Protein AF-A0AAU9DSA7-F1 (afdb_monomer_lite)

Structure (mmCIF, N/CA/C/O backbone):
data_AF-A0AAU9DSA7-F1
#
_entry.id   AF-A0AAU9DSA7-F1
#
loop_
_atom_site.group_PDB
_atom_site.id
_atom_site.type_symbol
_atom_site.label_atom_id
_atom_site.label_alt_id
_atom_site.label_comp_id
_atom_site.label_asym_id
_atom_site.label_entity_id
_atom_site.label_seq_id
_atom_site.pdbx_PDB_ins_code
_atom_site.Cartn_x
_atom_site.Cartn_y
_atom_site.Cartn_z
_atom_site.occupancy
_atom_site.B_iso_or_equiv
_atom_site.auth_seq_id
_atom_site.auth_comp_id
_atom_site.auth_asym_id
_atom_site.auth_atom_id
_atom_site.pdbx_PDB_model_num
ATOM 1 N N . MET A 1 1 ? -10.565 21.299 19.861 1.00 34.03 1 MET A N 1
ATOM 2 C CA . MET A 1 1 ? -9.933 21.310 18.522 1.00 34.03 1 MET A CA 1
ATOM 3 C C . MET A 1 1 ? -9.897 19.868 18.017 1.00 34.03 1 MET A C 1
ATOM 5 O O . MET A 1 1 ? -9.490 19.003 18.779 1.00 34.03 1 MET A O 1
ATOM 9 N N . SER A 1 2 ? -10.401 19.611 16.803 1.00 37.62 2 SER A N 1
ATOM 10 C CA . SER A 1 2 ? -10.423 18.302 16.105 1.00 37.62 2 SER A CA 1
ATOM 11 C C . SER A 1 2 ? -11.438 17.240 16.573 1.00 37.62 2 SER A C 1
ATOM 13 O O . SER A 1 2 ? -11.093 16.086 16.800 1.00 37.62 2 SER A O 1
ATOM 15 N N . PHE A 1 3 ? -12.727 17.601 16.607 1.00 38.84 3 PHE A N 1
ATOM 16 C CA . PHE A 1 3 ? -13.848 16.648 16.732 1.00 38.84 3 PHE A CA 1
ATOM 17 C C . PHE A 1 3 ? -14.018 15.744 15.483 1.00 38.84 3 PHE A C 1
ATOM 19 O O . PHE A 1 3 ? -14.664 14.705 15.538 1.00 38.84 3 PHE A O 1
ATOM 26 N N . ILE A 1 4 ? -13.387 16.100 14.355 1.00 47.72 4 ILE A N 1
ATOM 27 C CA . ILE A 1 4 ? -13.552 15.422 13.052 1.00 47.72 4 ILE A CA 1
ATOM 28 C C . ILE A 1 4 ? -12.896 14.024 13.007 1.00 47.72 4 ILE A C 1
ATOM 30 O O . ILE A 1 4 ? -13.218 13.215 12.144 1.00 47.72 4 ILE A O 1
ATOM 34 N N . TRP A 1 5 ? -12.034 13.682 13.970 1.00 50.03 5 TRP A N 1
ATOM 35 C CA . TRP A 1 5 ? -11.263 12.429 13.966 1.00 50.03 5 TRP A CA 1
ATOM 36 C C . TRP A 1 5 ? -11.637 11.459 15.089 1.00 50.03 5 TRP A C 1
ATOM 38 O O . TRP A 1 5 ? -10.834 10.597 15.448 1.00 50.03 5 TRP A O 1
ATOM 48 N N . HIS A 1 6 ? -12.847 11.572 15.648 1.00 44.75 6 HIS A N 1
ATOM 49 C CA . HIS A 1 6 ? -13.264 10.804 16.829 1.00 44.75 6 HIS A CA 1
ATOM 50 C C . HIS A 1 6 ? -13.285 9.274 16.618 1.00 44.75 6 HIS A C 1
ATOM 52 O O . HIS A 1 6 ? -13.378 8.516 17.574 1.00 44.75 6 HIS A O 1
ATOM 58 N N . ARG A 1 7 ? -13.109 8.799 15.377 1.00 57.78 7 ARG A N 1
ATOM 59 C CA . ARG A 1 7 ? -12.726 7.421 15.043 1.00 57.78 7 ARG A CA 1
ATOM 60 C C . ARG A 1 7 ? -11.757 7.474 13.866 1.00 57.78 7 ARG A C 1
ATOM 62 O O . ARG A 1 7 ? -12.185 7.613 12.725 1.00 57.78 7 ARG A O 1
ATOM 69 N N . LYS A 1 8 ? -10.446 7.401 14.125 1.00 66.69 8 LYS A N 1
ATOM 70 C CA . LYS A 1 8 ? -9.346 7.586 13.143 1.00 66.69 8 LYS A CA 1
ATOM 71 C C . LYS A 1 8 ? -9.284 6.527 12.011 1.00 66.69 8 LYS A C 1
ATOM 73 O O . LYS A 1 8 ? -8.238 6.320 11.404 1.00 66.69 8 LYS A O 1
ATOM 78 N N . GLY A 1 9 ? -10.392 5.853 11.701 1.00 68.50 9 GLY A N 1
ATOM 79 C CA . GLY A 1 9 ? -10.513 4.890 10.606 1.00 68.50 9 GLY A CA 1
ATOM 80 C C . GLY A 1 9 ? -10.329 5.514 9.220 1.00 68.50 9 GLY A C 1
ATOM 81 O O . GLY A 1 9 ? -9.805 4.861 8.328 1.00 68.50 9 GLY A O 1
ATOM 82 N N . TYR A 1 10 ? -10.648 6.802 9.048 1.00 78.1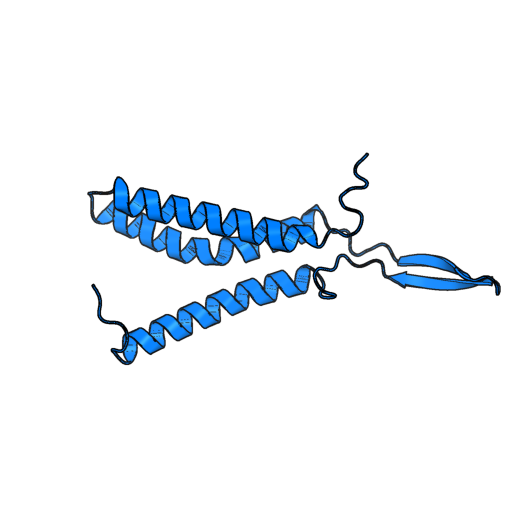2 10 TYR A N 1
ATOM 83 C CA . TYR A 1 10 ? -10.435 7.526 7.783 1.00 78.12 10 TYR A CA 1
ATOM 84 C C . TYR A 1 10 ? -8.957 7.686 7.381 1.00 78.12 10 TYR A C 1
ATOM 86 O O . TYR A 1 10 ? -8.667 8.070 6.251 1.00 78.12 10 TYR A O 1
ATOM 94 N N . LEU A 1 11 ? -8.009 7.342 8.259 1.00 83.69 11 LEU A N 1
ATOM 95 C CA . LEU A 1 11 ? -6.591 7.262 7.898 1.00 83.69 11 LEU A CA 1
ATOM 96 C C . LEU A 1 11 ? -6.326 6.174 6.845 1.00 83.69 11 LEU A C 1
ATOM 98 O O . LEU A 1 11 ? -5.427 6.330 6.023 1.00 83.69 11 LEU A O 1
ATOM 102 N N . VAL A 1 12 ? -7.138 5.112 6.830 1.00 85.19 12 VAL A N 1
ATOM 103 C CA . VAL A 1 12 ? -7.042 4.013 5.860 1.00 85.19 12 VAL A CA 1
ATOM 104 C C . VAL A 1 12 ? -7.343 4.487 4.427 1.00 85.19 12 VAL A C 1
ATOM 106 O O . VAL A 1 12 ? -6.470 4.341 3.568 1.00 85.19 12 VAL A O 1
ATOM 109 N N . PRO A 1 13 ? -8.513 5.092 4.124 1.00 87.38 13 PRO A N 1
ATOM 110 C CA . PRO A 1 13 ? -8.783 5.622 2.789 1.00 87.38 13 PRO A CA 1
ATOM 111 C C . PRO A 1 13 ? -7.857 6.787 2.420 1.00 87.38 13 PRO A C 1
ATOM 113 O O . PRO A 1 13 ? -7.512 6.926 1.251 1.00 87.38 13 PRO A O 1
ATOM 116 N N . LEU A 1 14 ? -7.393 7.582 3.391 1.00 87.81 14 LEU A N 1
ATOM 117 C CA . LEU A 1 14 ? -6.398 8.625 3.134 1.00 87.81 14 LEU A CA 1
ATOM 118 C C . LEU A 1 14 ? -5.063 8.031 2.655 1.00 87.81 14 LEU A C 1
ATOM 120 O O . LEU A 1 14 ? -4.480 8.530 1.696 1.00 87.81 14 LEU A O 1
ATOM 124 N N . ALA A 1 15 ? -4.592 6.951 3.286 1.00 89.56 15 ALA A N 1
ATOM 125 C CA . ALA A 1 15 ? -3.371 6.260 2.874 1.00 89.56 15 ALA A CA 1
ATOM 126 C C . ALA A 1 15 ? -3.487 5.669 1.462 1.00 89.56 15 ALA A C 1
ATOM 128 O O . ALA A 1 15 ? -2.541 5.770 0.681 1.00 89.56 15 ALA A O 1
ATOM 129 N N . LEU A 1 16 ? -4.649 5.101 1.121 1.00 88.69 16 LEU A N 1
ATOM 130 C CA . LEU A 1 16 ? -4.937 4.635 -0.238 1.00 88.69 16 LEU A CA 1
ATOM 131 C C . LEU A 1 16 ? -4.914 5.780 -1.247 1.00 88.69 16 LEU A C 1
ATOM 133 O O . LEU A 1 16 ? -4.231 5.679 -2.260 1.00 88.69 16 LEU A O 1
ATOM 137 N N . LEU A 1 17 ? -5.623 6.872 -0.959 1.00 91.94 17 LEU A N 1
ATOM 138 C CA . LEU A 1 17 ? -5.726 8.014 -1.863 1.00 91.94 17 LEU A CA 1
ATOM 139 C C . LEU A 1 17 ? -4.353 8.625 -2.159 1.00 91.94 17 LEU A C 1
ATOM 141 O O . LEU A 1 17 ? -4.027 8.863 -3.319 1.00 91.94 17 LEU A O 1
ATOM 145 N N . ILE A 1 18 ? -3.524 8.828 -1.131 1.00 91.19 18 ILE A N 1
ATOM 146 C CA . ILE A 1 18 ? -2.167 9.357 -1.319 1.00 91.19 18 ILE A CA 1
ATOM 147 C C . ILE A 1 18 ? -1.312 8.370 -2.121 1.00 91.19 18 ILE A C 1
ATOM 149 O O . ILE A 1 18 ? -0.599 8.792 -3.028 1.00 91.19 18 ILE A O 1
ATOM 153 N N . GLY A 1 19 ? -1.393 7.068 -1.830 1.00 89.56 19 GLY A N 1
ATOM 154 C CA . GLY A 1 19 ? -0.640 6.059 -2.575 1.00 89.56 19 GLY A CA 1
ATOM 155 C C . GLY A 1 19 ? -0.984 6.029 -4.064 1.00 89.56 19 GLY A C 1
ATOM 156 O O . GLY A 1 19 ? -0.080 6.103 -4.891 1.00 89.56 19 GLY A O 1
ATOM 157 N N . VAL A 1 20 ? -2.277 6.029 -4.402 1.00 88.06 20 VAL A N 1
ATOM 158 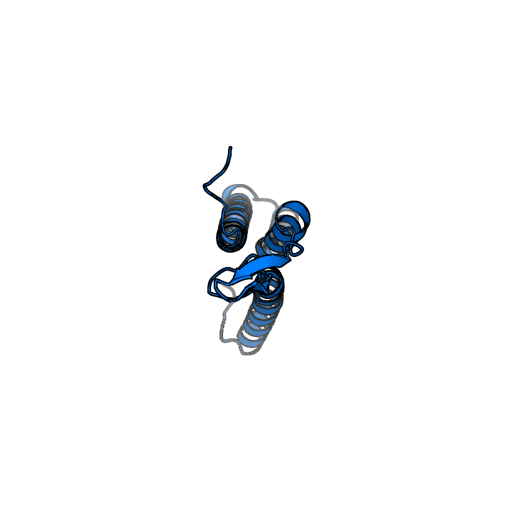C CA . VAL A 1 20 ? -2.752 6.052 -5.798 1.00 88.06 20 VAL A CA 1
ATOM 159 C C . VAL A 1 20 ? -2.324 7.333 -6.519 1.00 88.06 20 VAL A C 1
ATOM 161 O O . VAL A 1 20 ? -1.907 7.281 -7.674 1.00 88.06 20 VAL A O 1
ATOM 164 N N . LEU A 1 21 ? -2.384 8.490 -5.852 1.00 91.19 21 LEU A N 1
ATOM 165 C CA . LEU A 1 21 ? -1.930 9.752 -6.447 1.00 91.19 21 LEU A CA 1
ATOM 166 C C . LEU A 1 21 ? -0.434 9.727 -6.778 1.00 91.19 21 LEU A C 1
ATOM 168 O O . LEU A 1 21 ? -0.039 10.182 -7.850 1.00 91.19 21 LEU A O 1
ATOM 172 N N . VAL A 1 22 ? 0.397 9.189 -5.881 1.00 89.81 22 VAL A N 1
ATOM 173 C CA . VAL A 1 22 ? 1.841 9.055 -6.122 1.00 89.81 22 VAL A CA 1
ATOM 174 C C . VAL A 1 22 ? 2.110 8.114 -7.296 1.00 89.81 22 VAL A C 1
ATOM 176 O O . VAL A 1 22 ? 2.934 8.434 -8.150 1.00 89.81 22 VAL A O 1
ATOM 179 N N . GLU A 1 23 ? 1.395 6.995 -7.378 1.00 87.12 23 GLU A N 1
ATOM 180 C CA . GLU A 1 23 ? 1.532 6.039 -8.479 1.00 87.12 23 GLU A CA 1
ATOM 181 C C . GLU A 1 23 ? 1.162 6.666 -9.833 1.00 87.12 23 GLU A C 1
ATOM 183 O O . GLU A 1 23 ? 1.936 6.575 -10.789 1.00 87.12 23 GLU A O 1
ATOM 188 N N . LEU A 1 24 ? 0.037 7.387 -9.900 1.00 86.69 24 LEU A N 1
ATOM 189 C CA . LEU A 1 24 ? -0.391 8.107 -11.105 1.00 86.69 24 LEU A CA 1
ATOM 190 C C . LEU A 1 24 ? 0.639 9.149 -11.553 1.00 86.69 24 LEU A C 1
ATOM 192 O O . LEU A 1 24 ? 0.901 9.282 -12.750 1.00 86.69 24 LEU A O 1
ATOM 196 N N . LEU A 1 25 ? 1.246 9.870 -10.607 1.00 86.44 25 LEU A N 1
ATOM 197 C 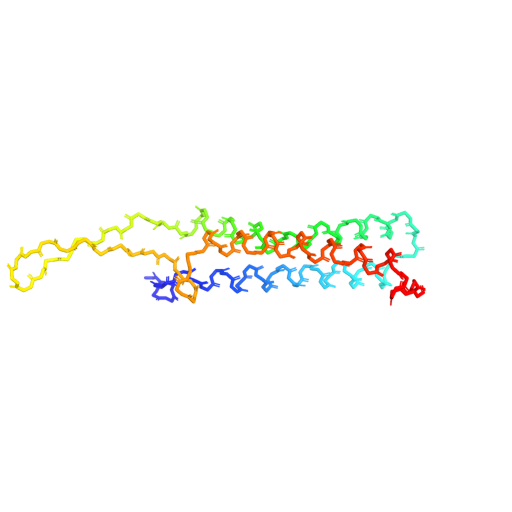CA . LEU A 1 25 ? 2.300 10.838 -10.907 1.00 86.44 25 LEU A CA 1
ATOM 198 C C . LEU A 1 25 ? 3.555 10.156 -11.458 1.00 86.44 25 LEU A C 1
ATOM 200 O O . LEU A 1 25 ? 4.091 10.606 -12.469 1.00 86.44 25 LEU A O 1
ATOM 204 N N . LEU A 1 26 ? 4.009 9.062 -10.839 1.00 84.94 26 LEU A N 1
ATOM 205 C CA . LEU A 1 26 ? 5.178 8.311 -11.311 1.00 84.94 26 LEU A CA 1
ATOM 206 C C . LEU A 1 26 ? 4.956 7.756 -12.722 1.00 84.94 26 LEU A C 1
ATOM 208 O O . LEU A 1 26 ? 5.830 7.894 -13.582 1.00 84.94 26 LEU A O 1
ATOM 212 N N . PHE A 1 27 ? 3.776 7.189 -12.978 1.00 80.31 27 PHE A N 1
ATOM 213 C CA . PHE A 1 27 ? 3.430 6.636 -14.285 1.00 80.31 27 PHE A CA 1
ATOM 214 C C . PHE A 1 27 ? 3.311 7.733 -15.353 1.00 80.31 27 PHE A C 1
ATOM 216 O O . PHE A 1 27 ? 3.877 7.611 -16.442 1.00 80.31 27 PHE A O 1
ATOM 223 N N . GLY A 1 28 ? 2.637 8.839 -15.021 1.00 80.81 28 GLY A N 1
ATOM 224 C CA . GLY A 1 28 ? 2.488 9.990 -15.910 1.00 80.81 28 GLY A CA 1
ATOM 225 C C . GLY A 1 28 ? 3.829 10.622 -16.283 1.00 80.81 28 GLY A C 1
ATOM 226 O O . GLY A 1 28 ? 4.064 10.912 -17.456 1.00 80.81 28 GLY A O 1
ATOM 227 N N . VAL A 1 29 ? 4.740 10.780 -15.317 1.00 79.50 29 VAL A N 1
ATOM 228 C CA . VAL A 1 29 ? 6.081 11.330 -15.571 1.00 79.50 29 VAL A CA 1
ATOM 229 C C . VAL A 1 29 ? 6.914 10.392 -16.444 1.00 79.50 29 VAL A C 1
ATOM 231 O O . VAL A 1 29 ? 7.528 10.857 -17.408 1.00 79.50 29 VAL A O 1
ATOM 234 N N . SER A 1 30 ? 6.895 9.088 -16.149 1.00 77.81 30 SER A N 1
ATOM 235 C CA . SER A 1 30 ? 7.613 8.071 -16.927 1.00 77.81 30 SER A CA 1
ATOM 236 C C . SER A 1 30 ? 7.207 8.095 -18.403 1.00 77.81 30 SER A C 1
ATOM 238 O O . SER A 1 30 ? 8.062 8.178 -19.284 1.00 77.81 30 SER A O 1
ATOM 240 N N . TYR A 1 31 ? 5.900 8.109 -18.680 1.00 72.62 31 TYR A N 1
ATOM 241 C CA . TYR A 1 31 ? 5.384 8.046 -20.047 1.00 72.62 31 TYR A CA 1
ATOM 242 C C . TYR A 1 31 ? 5.539 9.366 -20.818 1.00 72.62 31 TYR A C 1
ATOM 244 O O . TYR A 1 31 ? 5.838 9.356 -22.011 1.00 72.62 31 TYR A O 1
ATOM 252 N N . ALA A 1 32 ? 5.340 10.511 -20.157 1.00 70.94 32 ALA A N 1
ATOM 253 C CA . ALA A 1 32 ? 5.307 11.805 -20.838 1.00 70.94 32 ALA A CA 1
ATOM 254 C C . ALA A 1 32 ? 6.695 12.429 -21.067 1.00 70.94 32 ALA A C 1
ATOM 256 O O . ALA A 1 32 ? 6.889 13.125 -22.065 1.00 70.94 32 ALA A O 1
ATOM 257 N N . PHE A 1 33 ? 7.659 12.211 -20.166 1.00 65.62 33 PHE A N 1
ATOM 258 C CA . PHE A 1 33 ? 8.890 13.015 -20.146 1.00 65.62 33 PHE A CA 1
ATOM 259 C C . PHE A 1 33 ? 10.179 12.213 -20.306 1.00 65.62 33 PHE A C 1
ATOM 261 O O . PHE A 1 33 ? 11.225 12.791 -20.612 1.00 65.62 33 PHE A O 1
ATOM 268 N N . VAL A 1 34 ? 10.134 10.890 -20.144 1.00 70.75 34 VAL A N 1
ATOM 269 C CA . VAL A 1 34 ? 11.351 10.084 -20.092 1.00 70.75 34 VAL A CA 1
ATOM 270 C C . VAL A 1 34 ? 11.607 9.376 -21.421 1.00 70.75 34 VAL A C 1
ATOM 272 O O . VAL A 1 34 ? 11.197 8.244 -21.647 1.00 70.75 34 VAL A O 1
ATOM 275 N N . LYS A 1 35 ? 12.346 10.051 -22.309 1.00 67.00 35 LYS A N 1
ATOM 276 C CA . LYS A 1 35 ? 12.802 9.484 -23.595 1.00 67.00 35 LYS A CA 1
ATOM 277 C C . LYS A 1 35 ? 14.063 8.615 -23.482 1.00 67.00 35 LYS A C 1
ATOM 279 O O . LYS A 1 35 ? 14.476 8.015 -24.466 1.00 67.00 35 LYS A O 1
ATOM 284 N N . VAL A 1 36 ? 14.703 8.588 -22.311 1.00 76.75 36 VAL A N 1
ATOM 285 C CA . VAL A 1 36 ? 15.963 7.870 -22.070 1.00 76.75 36 VAL A CA 1
ATOM 286 C C . VAL A 1 36 ? 15.672 6.542 -21.377 1.00 76.75 36 VAL A C 1
ATOM 288 O O . VAL A 1 36 ? 15.164 6.535 -20.255 1.00 76.75 36 VAL A O 1
ATOM 291 N N . ASP A 1 37 ? 16.060 5.428 -22.001 1.00 78.00 37 ASP A N 1
ATOM 292 C CA . ASP A 1 37 ? 15.745 4.067 -21.534 1.00 78.00 37 ASP A CA 1
ATOM 293 C C . ASP A 1 37 ? 16.181 3.781 -20.089 1.00 78.00 37 ASP A C 1
ATOM 295 O O . ASP A 1 37 ? 15.464 3.122 -19.337 1.00 78.00 37 ASP A O 1
ATOM 299 N N . ILE A 1 38 ? 17.341 4.294 -19.665 1.00 79.12 38 ILE A N 1
ATOM 300 C CA . ILE A 1 38 ? 17.846 4.101 -18.294 1.00 79.12 38 ILE A CA 1
ATOM 301 C C . ILE A 1 38 ? 16.947 4.796 -17.274 1.00 79.12 38 ILE A C 1
ATOM 303 O O . ILE A 1 38 ? 16.585 4.207 -16.258 1.00 79.12 38 ILE A O 1
ATOM 307 N N . VAL A 1 39 ? 16.568 6.043 -17.548 1.00 79.88 39 VAL A N 1
ATOM 308 C CA . VAL A 1 39 ? 15.711 6.814 -16.645 1.00 79.88 39 VAL A CA 1
ATOM 309 C C . VAL A 1 39 ? 14.325 6.172 -16.603 1.00 79.88 39 VAL A C 1
ATOM 311 O O . VAL A 1 39 ? 13.758 6.025 -15.525 1.00 79.88 39 VAL A O 1
ATOM 314 N N . ARG A 1 40 ? 13.817 5.679 -17.739 1.00 79.06 40 ARG A N 1
ATOM 315 C CA . ARG A 1 40 ? 12.519 5.000 -17.808 1.00 79.06 40 ARG A CA 1
ATOM 316 C C . ARG A 1 40 ? 12.501 3.737 -16.946 1.00 79.06 40 ARG A C 1
ATOM 318 O O . ARG A 1 40 ? 11.579 3.563 -16.157 1.00 79.06 40 ARG A O 1
ATOM 325 N N . LYS A 1 41 ? 13.557 2.918 -17.007 1.00 80.12 41 LYS A N 1
ATOM 326 C CA . LYS A 1 41 ? 13.709 1.738 -16.136 1.00 80.12 41 LYS A CA 1
ATOM 327 C C . LYS A 1 41 ? 13.733 2.096 -14.651 1.00 80.12 41 LYS A C 1
ATOM 329 O O . LYS A 1 41 ? 13.154 1.373 -13.845 1.00 80.12 41 LYS A O 1
ATOM 334 N N . ILE A 1 42 ? 14.377 3.203 -14.273 1.00 84.06 42 ILE A N 1
ATOM 335 C CA . ILE A 1 42 ? 14.366 3.677 -12.880 1.00 84.06 42 ILE A CA 1
ATOM 336 C C . ILE A 1 42 ? 12.935 4.022 -12.453 1.00 84.06 42 ILE A C 1
ATOM 338 O O . ILE A 1 42 ? 12.497 3.574 -11.394 1.00 84.06 42 ILE A O 1
ATOM 342 N N . PHE A 1 43 ? 12.190 4.755 -13.283 1.00 82.88 43 PHE A N 1
ATOM 343 C CA . PHE A 1 43 ? 10.790 5.076 -13.001 1.00 82.88 43 PHE A CA 1
ATOM 344 C C . PHE A 1 43 ? 9.908 3.827 -12.926 1.00 82.88 43 PHE A C 1
ATOM 346 O O . PHE A 1 43 ? 9.098 3.732 -12.013 1.00 82.88 43 PHE A O 1
ATOM 353 N N . GLU A 1 44 ? 10.098 2.843 -13.806 1.00 80.12 44 GLU A N 1
ATOM 354 C CA . GLU A 1 44 ? 9.368 1.569 -13.761 1.00 80.12 44 GLU A CA 1
ATOM 355 C C . GLU A 1 44 ? 9.625 0.809 -12.445 1.00 80.12 44 GLU A C 1
ATOM 357 O O . GLU A 1 44 ? 8.680 0.362 -11.793 1.00 80.12 44 GLU A O 1
ATOM 362 N N . ILE A 1 45 ? 10.882 0.732 -11.989 1.00 84.44 45 ILE A N 1
ATOM 363 C CA . ILE A 1 45 ? 11.229 0.128 -10.689 1.00 84.44 45 ILE A CA 1
ATOM 364 C C . ILE A 1 45 ? 10.573 0.903 -9.537 1.00 84.44 45 ILE A C 1
ATOM 366 O O . ILE A 1 45 ? 10.026 0.299 -8.610 1.00 84.44 45 ILE A O 1
ATOM 370 N N . MET A 1 46 ? 10.598 2.237 -9.591 1.00 85.94 46 MET A N 1
ATOM 371 C CA . MET A 1 46 ? 9.958 3.084 -8.582 1.00 85.94 46 MET A CA 1
ATOM 372 C C . MET A 1 46 ? 8.436 2.923 -8.567 1.00 85.94 46 MET A C 1
ATOM 374 O O . MET A 1 46 ? 7.852 2.894 -7.485 1.00 85.94 46 MET A O 1
ATOM 378 N N . SER A 1 47 ? 7.798 2.766 -9.727 1.00 83.56 47 SER A N 1
ATOM 379 C CA . SER A 1 47 ? 6.366 2.483 -9.833 1.00 83.56 47 SER A CA 1
ATOM 380 C C . SER A 1 47 ? 6.014 1.164 -9.148 1.00 83.56 47 SER A C 1
ATOM 382 O O . SER A 1 47 ? 5.098 1.136 -8.328 1.00 83.56 47 SER A O 1
ATOM 384 N N . VAL A 1 48 ? 6.794 0.099 -9.363 1.00 85.19 48 VAL A N 1
ATOM 385 C CA . VAL A 1 48 ? 6.579 -1.183 -8.665 1.00 85.19 48 VAL A CA 1
ATOM 386 C C . VAL A 1 48 ? 6.761 -1.030 -7.152 1.00 85.19 48 VAL A C 1
ATOM 388 O O . VAL A 1 48 ? 5.940 -1.518 -6.376 1.00 85.19 48 VAL A O 1
ATOM 391 N N . ALA A 1 49 ? 7.794 -0.309 -6.707 1.00 87.44 49 ALA A N 1
ATOM 392 C CA . ALA A 1 49 ? 8.000 -0.049 -5.283 1.00 87.44 49 ALA A CA 1
ATOM 393 C C . ALA A 1 49 ? 6.860 0.789 -4.665 1.00 87.44 49 ALA A C 1
ATOM 395 O O . ALA A 1 49 ? 6.489 0.577 -3.507 1.00 87.44 49 ALA A O 1
ATOM 396 N N . SER A 1 50 ? 6.268 1.708 -5.436 1.00 87.88 50 SER A N 1
ATOM 397 C CA . SER A 1 50 ? 5.177 2.579 -4.985 1.00 87.88 50 SER A CA 1
ATOM 398 C C . SER A 1 50 ? 3.865 1.839 -4.694 1.00 87.88 50 SER A C 1
ATOM 400 O O . SER A 1 50 ? 3.055 2.338 -3.917 1.00 87.88 50 SER A O 1
ATOM 402 N N . LEU A 1 51 ? 3.692 0.603 -5.176 1.00 88.00 51 LEU A N 1
ATOM 403 C CA . LEU A 1 51 ? 2.530 -0.232 -4.836 1.00 88.00 51 LEU A CA 1
ATOM 404 C C . LEU A 1 51 ? 2.418 -0.498 -3.325 1.00 88.00 51 LEU A C 1
ATOM 406 O O . LEU A 1 51 ? 1.322 -0.641 -2.789 1.00 88.00 51 LEU A O 1
ATOM 410 N N . PHE A 1 52 ? 3.542 -0.514 -2.603 1.00 92.56 52 PHE A N 1
ATOM 411 C CA . PHE A 1 52 ? 3.569 -0.706 -1.148 1.00 92.56 52 PHE A CA 1
ATOM 412 C C . PHE A 1 52 ? 3.293 0.580 -0.353 1.00 92.56 52 PHE A C 1
ATOM 414 O O . PHE A 1 52 ? 3.156 0.541 0.875 1.00 92.56 52 PHE A O 1
ATOM 421 N N . LEU A 1 53 ? 3.198 1.725 -1.029 1.00 92.00 53 LEU A N 1
ATOM 422 C CA . LEU A 1 53 ? 3.086 3.041 -0.409 1.00 92.00 53 LEU A CA 1
ATOM 423 C C . LEU A 1 53 ? 1.799 3.211 0.425 1.00 92.00 53 LEU A C 1
ATOM 425 O O . LEU A 1 53 ? 1.917 3.695 1.551 1.00 92.00 53 LEU A O 1
ATOM 429 N N . PRO A 1 54 ? 0.606 2.730 0.008 1.00 91.50 54 PRO A N 1
ATOM 430 C CA . PRO A 1 54 ? -0.579 2.718 0.871 1.00 91.50 54 PRO A CA 1
ATOM 431 C C . PRO A 1 54 ? -0.376 1.948 2.182 1.00 91.50 54 PRO A C 1
ATOM 433 O O . PRO A 1 54 ? -0.807 2.394 3.247 1.00 91.50 54 PRO A O 1
ATOM 436 N N . ALA A 1 55 ? 0.304 0.797 2.133 1.00 91.50 55 ALA A N 1
ATOM 437 C CA . ALA A 1 55 ? 0.582 -0.008 3.321 1.00 91.50 55 ALA A CA 1
ATOM 438 C C . ALA A 1 55 ? 1.540 0.725 4.272 1.00 91.50 55 ALA A C 1
ATOM 440 O O . ALA A 1 55 ? 1.291 0.779 5.482 1.00 91.50 55 ALA A O 1
ATOM 441 N N . LEU A 1 56 ? 2.593 1.334 3.717 1.00 92.00 56 LEU A N 1
ATOM 442 C CA . LEU A 1 56 ? 3.564 2.135 4.460 1.00 92.00 56 LEU A CA 1
ATOM 443 C C . LEU A 1 56 ? 2.906 3.361 5.104 1.00 92.00 56 LEU A C 1
ATOM 445 O O . LEU A 1 56 ? 3.046 3.568 6.308 1.00 92.00 56 LEU A O 1
ATOM 449 N N . LEU A 1 57 ? 2.146 4.142 4.336 1.00 91.19 57 LEU A N 1
ATOM 450 C CA . LEU A 1 57 ? 1.445 5.322 4.838 1.00 91.19 57 LEU A CA 1
ATOM 451 C C . LEU A 1 57 ? 0.444 4.952 5.926 1.00 91.19 57 LEU A C 1
ATOM 453 O O . LEU A 1 57 ? 0.451 5.569 6.986 1.00 91.19 57 LEU A O 1
ATOM 457 N N . ASN A 1 58 ? -0.354 3.899 5.730 1.00 90.25 58 ASN A N 1
ATOM 458 C CA . ASN A 1 58 ? -1.301 3.461 6.752 1.00 90.25 58 ASN A CA 1
ATOM 459 C C . ASN A 1 58 ? -0.589 2.971 8.025 1.00 90.25 58 ASN A C 1
ATOM 461 O O . ASN A 1 58 ? -1.072 3.196 9.138 1.00 90.25 58 ASN A O 1
ATOM 465 N N . HIS A 1 59 ? 0.578 2.331 7.886 1.00 88.50 59 HIS A N 1
ATOM 466 C CA . HIS A 1 59 ? 1.409 1.955 9.028 1.00 88.50 59 HIS A CA 1
ATOM 467 C C . HIS A 1 59 ? 1.900 3.186 9.800 1.00 88.50 59 HIS A C 1
ATOM 469 O O . HIS A 1 59 ? 1.743 3.239 11.021 1.00 88.50 59 HIS A O 1
ATOM 475 N N . LEU A 1 60 ? 2.446 4.184 9.099 1.00 87.88 60 LEU A N 1
ATOM 476 C CA . LEU A 1 60 ? 2.902 5.438 9.702 1.00 87.88 60 LEU A CA 1
ATOM 477 C C . LEU A 1 60 ? 1.736 6.182 10.355 1.00 87.88 60 LEU A C 1
ATOM 479 O O . LEU A 1 60 ? 1.845 6.603 11.504 1.00 87.88 60 LEU A O 1
ATOM 483 N N . PHE A 1 61 ? 0.590 6.265 9.682 1.00 86.12 61 PHE A N 1
ATOM 484 C CA . PHE A 1 61 ? -0.601 6.898 10.230 1.00 86.12 61 PHE A CA 1
ATOM 485 C C . PHE A 1 61 ? -1.085 6.212 11.502 1.00 86.12 61 PHE A C 1
ATOM 487 O O . PHE A 1 61 ? -1.383 6.876 12.493 1.00 86.12 61 PHE A O 1
ATOM 494 N N . THR A 1 62 ? -1.092 4.882 11.510 1.00 83.75 62 THR A N 1
ATOM 495 C CA . THR A 1 62 ? -1.422 4.117 12.713 1.00 83.75 62 THR A CA 1
ATOM 496 C C . THR A 1 62 ? -0.401 4.376 13.821 1.00 83.75 62 THR A C 1
ATOM 498 O O . THR A 1 62 ? -0.786 4.586 14.961 1.00 83.75 62 THR A O 1
ATOM 501 N N . LYS A 1 63 ? 0.897 4.418 13.508 1.00 83.38 63 LYS A N 1
ATOM 502 C CA . LYS A 1 63 ? 1.956 4.625 14.506 1.00 83.38 63 LYS A CA 1
ATOM 503 C C . LYS A 1 63 ? 1.939 6.023 15.135 1.00 83.38 63 LYS A C 1
ATOM 505 O O . LYS A 1 63 ? 2.210 6.138 16.325 1.00 83.38 63 LYS A O 1
ATOM 510 N N . PHE A 1 64 ? 1.675 7.066 14.348 1.00 81.06 64 PHE A N 1
ATOM 511 C CA . PHE A 1 64 ? 1.764 8.457 14.808 1.00 81.06 64 PHE A CA 1
ATOM 512 C C . PHE A 1 64 ? 0.436 9.031 15.283 1.00 81.06 64 PHE A C 1
ATOM 514 O O . PHE A 1 64 ? 0.423 9.867 16.182 1.00 81.06 64 PHE A O 1
ATOM 521 N N . PHE A 1 65 ? -0.674 8.609 14.678 1.00 73.69 65 PHE A N 1
ATOM 522 C CA . PHE A 1 65 ? -1.973 9.202 14.961 1.00 73.69 65 PHE A CA 1
ATOM 523 C C . PHE A 1 65 ? -2.885 8.274 15.746 1.00 73.69 65 PHE A C 1
ATOM 525 O O . PHE A 1 65 ? -3.770 8.796 16.409 1.00 73.69 65 PHE A O 1
ATOM 532 N N . VAL A 1 66 ? -2.728 6.949 15.728 1.00 72.31 66 VAL A N 1
ATOM 533 C CA . VAL A 1 66 ? -3.607 6.053 16.500 1.00 72.31 66 VAL A CA 1
ATOM 534 C C . VAL A 1 66 ? -2.956 5.700 17.834 1.00 72.31 66 VAL A C 1
ATOM 536 O O . VAL A 1 66 ? -1.929 5.032 17.868 1.00 72.31 66 VAL A O 1
ATOM 539 N N . ASP A 1 67 ? -3.586 6.110 18.933 1.00 65.75 67 ASP A N 1
ATOM 540 C CA . ASP A 1 67 ? -3.218 5.659 20.274 1.00 65.75 67 ASP A CA 1
ATOM 541 C C . ASP A 1 67 ? -4.226 4.584 20.703 1.00 65.75 67 ASP A C 1
ATOM 543 O O . ASP A 1 67 ? -5.317 4.886 21.174 1.00 65.75 67 ASP A O 1
ATOM 547 N N . ASP A 1 68 ? -3.898 3.310 20.470 1.00 63.28 68 ASP A N 1
ATOM 548 C CA . ASP A 1 68 ? -4.761 2.142 20.759 1.00 63.28 68 ASP A CA 1
ATOM 549 C C . ASP A 1 68 ? -4.927 1.870 22.280 1.00 63.28 68 ASP A C 1
ATOM 551 O O . ASP A 1 68 ? -5.241 0.749 22.692 1.00 63.28 68 ASP A O 1
ATOM 555 N N . LYS A 1 69 ? -4.668 2.869 23.135 1.00 55.50 69 LYS A N 1
ATOM 556 C CA . LYS A 1 69 ? -4.535 2.722 24.592 1.00 55.50 69 LYS A CA 1
ATOM 557 C C . LYS A 1 69 ? -5.764 3.111 25.405 1.00 55.50 69 LYS A C 1
ATOM 559 O O . LYS A 1 69 ? -5.804 2.771 26.585 1.00 55.50 69 LYS A O 1
ATOM 564 N N . GLU A 1 70 ? -6.756 3.792 24.836 1.00 54.22 70 GLU A N 1
ATOM 565 C CA . GLU A 1 70 ? -7.892 4.277 25.628 1.00 54.22 70 GLU A CA 1
ATOM 566 C C . GLU A 1 70 ? -8.882 3.143 25.931 1.00 54.22 70 GLU A C 1
ATOM 568 O O . GLU A 1 70 ? -9.882 2.921 25.247 1.00 54.22 70 GLU A O 1
ATOM 573 N N . VAL A 1 71 ? -8.590 2.402 26.999 1.00 57.81 71 VAL A N 1
ATOM 574 C CA . VAL A 1 71 ? -9.622 1.716 27.765 1.00 57.81 71 VAL A CA 1
ATOM 575 C C . VAL A 1 71 ? -10.327 2.792 28.583 1.00 57.81 71 VAL A C 1
ATOM 577 O O . VAL A 1 71 ? -9.788 3.257 29.585 1.00 57.81 71 VAL A O 1
ATOM 580 N N . ARG A 1 72 ? -11.500 3.245 28.138 1.00 58.41 72 ARG A N 1
ATOM 581 C CA . ARG A 1 72 ? -12.318 4.145 28.956 1.00 58.41 72 ARG A CA 1
ATOM 582 C C . ARG A 1 72 ? -13.025 3.312 30.012 1.00 58.41 72 ARG A C 1
ATOM 584 O O . ARG A 1 72 ? -13.789 2.407 29.681 1.00 58.41 72 ARG A O 1
ATOM 591 N N . GLU A 1 73 ? -12.772 3.628 31.273 1.00 60.22 73 GLU A N 1
ATOM 592 C CA . GLU A 1 73 ? -13.573 3.134 32.386 1.00 60.22 73 GLU A CA 1
ATOM 593 C C . GLU A 1 73 ? -14.891 3.906 32.410 1.00 60.22 73 GLU A C 1
ATOM 595 O O . GLU A 1 73 ? -14.926 5.098 32.715 1.00 60.22 73 GLU A O 1
ATOM 600 N N . VAL A 1 74 ? -15.982 3.236 32.052 1.00 64.81 74 VAL A N 1
ATOM 601 C CA . VAL A 1 74 ? -17.330 3.799 32.161 1.00 64.81 74 VAL A CA 1
ATOM 602 C C . VAL A 1 74 ? -18.016 3.102 33.327 1.00 64.81 74 VAL A C 1
ATOM 604 O O . VAL A 1 74 ? -18.097 1.875 33.350 1.00 64.81 74 VAL A O 1
ATOM 607 N N . LYS A 1 75 ? -18.481 3.869 34.319 1.00 64.50 75 LYS A N 1
ATOM 608 C CA . LYS A 1 75 ? -19.348 3.327 35.370 1.00 64.50 75 LYS A CA 1
ATOM 609 C C . LYS A 1 75 ? -20.750 3.166 34.804 1.00 64.50 75 LYS A C 1
ATOM 611 O O . LYS A 1 75 ? -21.349 4.143 34.362 1.00 64.50 75 LYS A O 1
ATOM 616 N N . ASP A 1 76 ? -21.238 1.936 34.814 1.00 68.62 76 ASP A N 1
ATOM 617 C CA . ASP A 1 76 ? -22.628 1.633 34.514 1.00 68.62 76 ASP A CA 1
ATOM 618 C C . ASP A 1 76 ? -23.546 2.173 35.623 1.00 68.62 76 ASP A C 1
ATOM 620 O O . ASP A 1 76 ? -23.093 2.495 36.727 1.00 68.62 76 ASP A O 1
ATOM 624 N N . SER A 1 77 ? -24.843 2.232 35.342 1.00 71.69 77 SER A N 1
ATOM 625 C CA . SER A 1 77 ? -25.881 2.721 36.258 1.00 71.69 77 SER A CA 1
ATOM 626 C C . SER A 1 77 ? -25.981 1.867 37.536 1.00 71.69 77 SER A C 1
ATOM 628 O O . SER A 1 77 ? -26.352 2.372 38.591 1.00 71.69 77 SER A O 1
ATOM 630 N N . ASP A 1 78 ? -25.529 0.610 37.463 1.00 76.12 78 ASP A N 1
ATOM 631 C CA . ASP A 1 78 ? -25.387 -0.330 38.585 1.00 76.12 78 ASP A CA 1
ATOM 632 C C . ASP A 1 78 ? -24.041 -0.204 39.337 1.00 76.12 78 ASP A C 1
ATOM 634 O O . ASP A 1 78 ? -23.697 -1.041 40.173 1.00 76.12 78 ASP A O 1
ATOM 638 N N . GLY A 1 79 ? -23.212 0.794 39.008 1.00 70.44 79 GLY A N 1
ATOM 639 C CA . GLY A 1 79 ? -21.906 1.026 39.636 1.00 70.44 79 GLY A CA 1
ATOM 640 C C . GLY A 1 79 ? -20.779 0.092 39.173 1.00 70.44 79 GLY A C 1
ATOM 641 O O . GLY A 1 79 ? -19.665 0.176 39.697 1.00 70.44 79 GLY A O 1
ATOM 642 N N . LYS A 1 80 ? -21.023 -0.775 38.182 1.00 72.25 80 LYS A N 1
ATOM 643 C CA . LYS A 1 80 ? -20.001 -1.656 37.591 1.00 72.25 80 LYS A CA 1
ATOM 644 C C . LYS A 1 80 ? -19.065 -0.870 36.673 1.00 72.25 80 LYS A C 1
ATOM 646 O O . LYS A 1 80 ? -19.516 -0.076 35.857 1.00 72.25 80 LYS A O 1
ATOM 651 N N . ILE A 1 81 ? -17.761 -1.117 36.781 1.00 70.31 81 ILE A N 1
ATOM 652 C CA . ILE A 1 81 ? -16.754 -0.535 35.885 1.00 70.31 81 ILE A CA 1
ATOM 653 C C . ILE A 1 81 ? -16.716 -1.372 34.605 1.00 70.31 81 ILE A C 1
ATOM 655 O O . ILE A 1 81 ? -16.300 -2.532 34.628 1.00 70.31 81 ILE A O 1
ATOM 659 N N . ILE A 1 82 ? -17.152 -0.794 33.489 1.00 67.75 82 ILE A N 1
ATOM 660 C CA . ILE A 1 82 ? -17.059 -1.405 32.164 1.00 67.75 82 ILE A CA 1
ATOM 661 C C . ILE A 1 82 ? -15.832 -0.822 31.462 1.00 67.75 82 ILE A C 1
ATOM 663 O O . ILE A 1 82 ? -15.725 0.387 31.258 1.00 67.75 82 ILE A O 1
ATOM 667 N N . LEU A 1 83 ? -14.902 -1.698 31.085 1.00 62.84 83 LEU A N 1
ATOM 668 C CA . LEU A 1 83 ? -13.720 -1.351 30.299 1.00 62.84 83 LEU A CA 1
ATOM 669 C C . LEU A 1 83 ? -14.108 -1.274 28.816 1.00 62.84 83 LEU A C 1
ATOM 671 O O . LEU A 1 83 ? -14.168 -2.295 28.124 1.00 62.84 83 LEU A O 1
ATOM 675 N N . VAL A 1 84 ? -14.368 -0.070 28.313 1.00 64.44 84 VAL A N 1
ATOM 676 C CA . VAL A 1 84 ? -14.665 0.154 26.893 1.00 64.44 84 VAL A CA 1
ATOM 677 C C . VAL A 1 84 ? -13.347 0.322 26.145 1.00 64.44 84 VAL A C 1
ATOM 679 O O . VAL A 1 84 ? -12.645 1.313 26.319 1.00 64.44 84 VAL A O 1
ATOM 682 N N . LYS A 1 85 ? -12.986 -0.665 25.319 1.00 61.22 85 LYS A N 1
ATOM 683 C CA . LYS A 1 85 ? -11.783 -0.602 24.479 1.00 61.22 85 LYS A CA 1
ATOM 684 C C . LYS A 1 85 ? -12.061 0.243 23.234 1.00 61.22 85 LYS A C 1
ATOM 686 O O . LYS A 1 85 ? -12.710 -0.237 22.303 1.00 61.22 85 LYS A O 1
ATOM 691 N N . ASP A 1 86 ? -11.565 1.474 23.211 1.00 64.44 86 ASP A N 1
ATOM 692 C CA . ASP A 1 86 ? -11.822 2.438 22.138 1.00 64.44 86 ASP A CA 1
ATOM 693 C C . ASP A 1 86 ? -10.746 2.326 21.040 1.00 64.44 86 ASP A C 1
ATOM 695 O O . ASP A 1 86 ? -9.787 3.091 20.968 1.00 64.44 86 ASP A O 1
ATOM 699 N N . PHE A 1 87 ? -10.848 1.286 20.205 1.00 68.31 87 PHE A N 1
ATOM 700 C CA . PHE A 1 87 ? -9.892 1.072 19.113 1.00 68.31 87 PHE A CA 1
ATOM 701 C C . PHE A 1 87 ? -10.235 1.908 17.882 1.00 68.31 87 PHE A C 1
ATOM 703 O O . PHE A 1 87 ? -11.393 1.978 17.455 1.00 68.31 87 PHE A O 1
ATOM 710 N N . SER A 1 88 ? -9.207 2.433 17.209 1.00 66.94 88 SER A N 1
ATOM 711 C CA . SER A 1 88 ? -9.407 3.018 15.885 1.00 66.94 88 SER A CA 1
ATOM 712 C C . SER A 1 88 ? -9.714 1.924 14.864 1.00 66.94 88 SER A C 1
ATOM 714 O O . SER A 1 88 ? -8.891 1.043 14.588 1.00 66.94 88 SER A O 1
ATOM 716 N N . THR A 1 89 ? -10.923 1.981 14.310 1.00 71.81 89 THR A N 1
ATOM 717 C CA . THR A 1 89 ? -11.417 1.009 13.338 1.00 71.81 89 THR A CA 1
ATOM 718 C C . THR A 1 89 ? -11.928 1.691 12.077 1.00 71.81 89 THR A C 1
ATOM 720 O O . THR A 1 89 ? -12.526 2.767 12.125 1.00 71.81 89 THR A O 1
ATOM 723 N N . PHE A 1 90 ? -11.705 1.034 10.943 1.00 72.88 90 PHE A N 1
ATOM 724 C CA . PHE A 1 90 ? -12.324 1.330 9.657 1.00 72.88 90 PHE A CA 1
ATOM 725 C C . PHE A 1 90 ? -13.057 0.069 9.197 1.00 72.88 90 PHE A C 1
ATOM 727 O O . PHE A 1 90 ? -12.456 -1.006 9.183 1.00 72.88 90 PHE A O 1
ATOM 734 N N . PHE A 1 91 ? -14.358 0.175 8.902 1.00 72.38 91 PHE A N 1
ATOM 735 C CA . PHE A 1 91 ? -15.246 -0.980 8.681 1.00 72.38 91 PHE A CA 1
ATOM 736 C C . PHE A 1 91 ? -15.084 -2.083 9.744 1.00 72.38 91 PHE A C 1
ATOM 738 O O . PHE A 1 91 ? -14.895 -3.249 9.417 1.00 72.38 91 PHE A O 1
ATOM 745 N N . TYR A 1 92 ? -15.110 -1.715 11.030 1.00 71.31 92 TYR A N 1
ATOM 746 C CA . TYR A 1 92 ? -14.970 -2.644 12.169 1.00 71.31 92 TYR A CA 1
ATOM 747 C C . TYR A 1 92 ? -13.609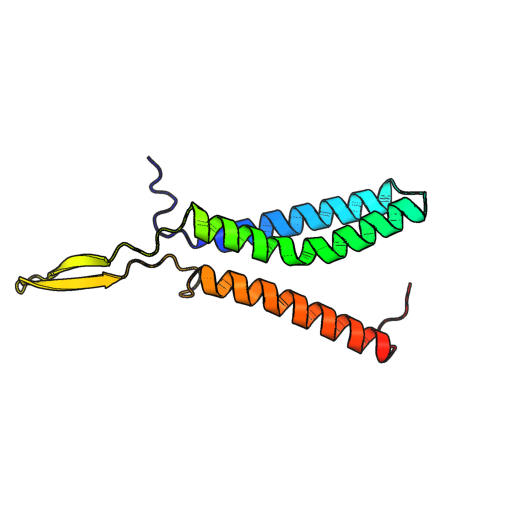 -3.362 12.287 1.00 71.31 92 TYR A C 1
ATOM 749 O O . TYR A 1 92 ? -13.359 -4.055 13.272 1.00 71.31 92 TYR A O 1
ATOM 757 N N . LEU A 1 93 ? -12.687 -3.151 11.345 1.00 77.62 93 LEU A N 1
ATOM 758 C CA . LEU A 1 93 ? -11.330 -3.687 11.369 1.00 77.62 93 LEU A CA 1
ATOM 759 C C . LEU A 1 93 ? -10.357 -2.641 11.910 1.00 77.62 93 LEU A C 1
ATOM 761 O O . LEU A 1 93 ? -10.417 -1.466 11.550 1.00 77.62 93 LEU A O 1
ATOM 765 N N . ARG A 1 94 ? -9.419 -3.066 12.762 1.00 79.69 94 ARG A N 1
ATOM 766 C CA . ARG A 1 94 ? -8.367 -2.178 13.281 1.00 79.69 94 ARG A CA 1
ATOM 767 C C . ARG A 1 94 ? -7.486 -1.671 12.143 1.00 79.69 94 ARG A C 1
ATOM 769 O O . ARG A 1 94 ? -7.122 -2.450 11.263 1.00 79.69 94 ARG A O 1
ATOM 776 N N . ASN A 1 95 ? -7.033 -0.421 12.212 1.00 78.44 95 ASN A N 1
ATOM 777 C CA . ASN A 1 95 ? -6.152 0.156 11.184 1.00 78.44 95 ASN A CA 1
ATOM 778 C C . ASN A 1 95 ? -4.873 -0.675 10.950 1.00 78.44 95 ASN A C 1
ATOM 780 O O . ASN A 1 95 ? -4.414 -0.806 9.817 1.00 78.44 95 ASN A O 1
ATOM 784 N N . ARG A 1 96 ? -4.345 -1.343 11.988 1.00 80.19 96 ARG A N 1
ATOM 785 C CA . ARG A 1 96 ? -3.210 -2.276 11.855 1.00 80.19 96 ARG A CA 1
ATOM 786 C C . ARG A 1 96 ? -3.522 -3.496 10.972 1.00 80.19 96 ARG A C 1
ATOM 788 O O . ARG A 1 96 ? -2.615 -4.008 10.318 1.00 80.19 96 ARG A O 1
ATOM 795 N N . LEU A 1 97 ? -4.770 -3.974 10.946 1.00 85.31 97 LEU A N 1
ATOM 796 C CA . LEU A 1 97 ? -5.188 -5.050 10.037 1.00 85.31 97 LEU A CA 1
ATOM 797 C C . LEU A 1 97 ? -5.208 -4.555 8.590 1.00 85.31 97 LEU A C 1
ATOM 799 O O . LEU A 1 97 ? -4.713 -5.258 7.717 1.00 85.31 97 LEU A O 1
ATOM 803 N N . TRP A 1 98 ? -5.664 -3.325 8.350 1.00 87.31 98 TRP A N 1
ATOM 804 C CA . TRP A 1 98 ? -5.643 -2.714 7.018 1.00 87.31 98 TRP A CA 1
ATOM 805 C C . TRP A 1 98 ? -4.237 -2.594 6.427 1.00 87.31 98 TRP A C 1
ATOM 807 O O . TRP A 1 98 ? -4.051 -2.903 5.255 1.00 87.31 98 TRP A O 1
ATOM 817 N N . THR A 1 99 ? -3.218 -2.274 7.234 1.00 88.88 99 THR A N 1
ATOM 818 C CA . THR A 1 99 ? -1.814 -2.317 6.778 1.00 88.88 99 THR A CA 1
ATOM 819 C C . THR A 1 99 ? -1.431 -3.695 6.238 1.00 88.88 99 THR A C 1
ATOM 821 O O . THR A 1 99 ? -0.774 -3.786 5.204 1.00 88.88 99 THR A O 1
ATOM 824 N N . ARG A 1 100 ? -1.845 -4.772 6.920 1.00 90.56 100 ARG A N 1
ATOM 825 C CA . ARG A 1 100 ? -1.570 -6.145 6.472 1.00 90.56 100 ARG A CA 1
ATOM 826 C C . ARG A 1 100 ? -2.341 -6.472 5.200 1.00 90.56 100 ARG A C 1
ATOM 828 O O . ARG A 1 100 ? -1.758 -7.053 4.296 1.00 90.56 100 ARG A O 1
ATOM 835 N N . ILE A 1 101 ? -3.613 -6.077 5.120 1.00 90.44 101 ILE A N 1
ATOM 836 C CA . ILE A 1 101 ? -4.447 -6.276 3.926 1.00 90.44 101 ILE A CA 1
ATOM 837 C C . ILE A 1 101 ? -3.801 -5.604 2.714 1.00 90.44 101 ILE A C 1
ATOM 839 O O . ILE A 1 101 ? -3.640 -6.258 1.690 1.00 90.44 101 ILE A O 1
ATOM 843 N N . PHE A 1 102 ? -3.368 -4.346 2.832 1.00 90.56 102 PHE A N 1
ATOM 844 C CA . PHE A 1 102 ? -2.682 -3.654 1.738 1.00 90.56 102 PHE A CA 1
ATOM 845 C C . PHE A 1 102 ? -1.377 -4.346 1.359 1.00 90.56 102 PHE A C 1
ATOM 847 O O . PHE A 1 102 ? -1.147 -4.609 0.186 1.00 90.56 102 PHE A O 1
ATOM 854 N N . PHE A 1 103 ? -0.555 -4.711 2.341 1.00 91.94 103 PHE A N 1
ATOM 855 C CA . PHE A 1 103 ? 0.718 -5.377 2.080 1.00 91.94 103 PHE A CA 1
ATOM 856 C C . PHE A 1 103 ? 0.546 -6.727 1.361 1.00 91.94 103 PHE A C 1
ATOM 858 O O . PHE A 1 103 ? 1.166 -6.963 0.326 1.00 91.94 103 PHE A O 1
ATOM 865 N N . TYR A 1 104 ? -0.323 -7.604 1.872 1.00 93.50 104 TYR A N 1
ATOM 866 C CA . TYR A 1 104 ? -0.579 -8.901 1.243 1.00 93.50 104 TYR A CA 1
ATOM 867 C C . TYR A 1 104 ? -1.335 -8.769 -0.079 1.00 93.50 104 TYR A C 1
ATOM 869 O O . TYR A 1 104 ? -1.063 -9.535 -0.995 1.00 93.50 104 TYR A O 1
ATOM 877 N N . GLY A 1 105 ? -2.231 -7.789 -0.211 1.00 91.31 105 GLY A N 1
ATOM 878 C CA . GLY A 1 105 ? -2.913 -7.493 -1.470 1.00 91.31 105 GLY A CA 1
ATOM 879 C C . GLY A 1 105 ? -1.929 -7.154 -2.591 1.00 91.31 105 GLY A C 1
ATOM 880 O O . GLY A 1 105 ? -2.060 -7.675 -3.699 1.00 91.31 105 GLY A O 1
ATOM 881 N N . VAL A 1 106 ? -0.889 -6.368 -2.295 1.00 90.50 106 VAL A N 1
ATOM 882 C CA . VAL A 1 106 ? 0.191 -6.077 -3.253 1.00 90.50 106 VAL A CA 1
ATOM 883 C C . VAL A 1 106 ? 0.961 -7.348 -3.623 1.00 90.50 106 VAL A C 1
ATOM 885 O O . VAL A 1 106 ? 1.183 -7.615 -4.798 1.00 90.50 106 VAL A O 1
ATOM 888 N N . ILE A 1 107 ? 1.312 -8.195 -2.652 1.00 92.75 107 ILE A N 1
ATOM 889 C CA . ILE A 1 107 ? 2.007 -9.461 -2.944 1.00 92.75 107 ILE A CA 1
ATOM 890 C C . ILE A 1 107 ? 1.154 -10.367 -3.837 1.00 92.75 107 ILE A C 1
AT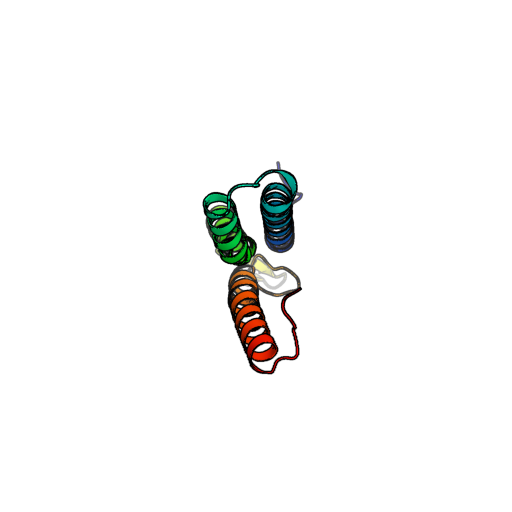OM 892 O O . ILE A 1 107 ? 1.648 -10.890 -4.834 1.00 92.75 107 ILE A O 1
ATOM 896 N N . VAL A 1 108 ? -0.127 -10.542 -3.502 1.00 93.19 108 VAL A N 1
ATOM 897 C CA . VAL A 1 108 ? -1.051 -11.383 -4.276 1.00 93.19 108 VAL A CA 1
ATOM 898 C C . VAL A 1 108 ? -1.193 -10.851 -5.698 1.00 93.19 108 VAL A C 1
ATOM 900 O O . VAL A 1 108 ? -1.077 -11.624 -6.643 1.00 93.19 108 VAL A O 1
ATOM 903 N N . THR A 1 109 ? -1.378 -9.541 -5.871 1.00 87.69 109 THR A N 1
ATOM 904 C CA . THR A 1 109 ? -1.486 -8.933 -7.207 1.00 87.69 109 THR A CA 1
ATOM 905 C C . THR A 1 109 ? -0.207 -9.102 -8.024 1.00 87.69 109 THR A C 1
ATOM 907 O O . THR A 1 109 ? -0.300 -9.475 -9.193 1.00 87.69 109 THR A O 1
ATOM 910 N N . MET A 1 110 ? 0.978 -8.940 -7.425 1.00 88.50 110 MET A N 1
ATOM 911 C CA . MET A 1 110 ? 2.255 -9.202 -8.102 1.00 88.50 110 MET A CA 1
ATOM 912 C C . MET A 1 110 ? 2.403 -10.671 -8.517 1.00 88.50 110 MET A C 1
ATOM 914 O O . MET A 1 110 ? 2.775 -10.952 -9.656 1.00 88.50 110 MET A O 1
ATOM 918 N N . VAL A 1 111 ? 2.086 -11.616 -7.627 1.00 91.25 111 VAL A N 1
ATOM 919 C CA . VAL A 1 111 ? 2.143 -13.055 -7.934 1.00 91.25 111 VAL A CA 1
ATOM 920 C C . VAL A 1 111 ? 1.161 -13.406 -9.050 1.00 91.25 111 VAL A C 1
ATOM 922 O O . VAL A 1 111 ? 1.538 -14.085 -10.002 1.00 91.25 111 VAL A O 1
ATOM 925 N N . CYS A 1 112 ? -0.075 -12.909 -8.983 1.00 88.81 112 CYS A N 1
ATOM 926 C CA . CYS A 1 112 ? -1.063 -13.105 -10.039 1.00 88.81 112 CYS A CA 1
ATOM 927 C C . CYS A 1 112 ? -0.591 -12.522 -11.376 1.00 88.81 112 CYS A C 1
ATOM 929 O O . CYS A 1 112 ? -0.705 -13.199 -12.393 1.00 88.81 112 CYS A O 1
ATOM 931 N N . ALA A 1 113 ? -0.021 -11.314 -11.388 1.00 85.31 113 ALA A N 1
ATOM 932 C CA . ALA A 1 113 ? 0.507 -10.697 -12.604 1.00 85.31 113 ALA A CA 1
ATOM 933 C C . ALA A 1 113 ? 1.641 -11.531 -13.225 1.00 85.31 113 ALA A C 1
ATOM 935 O O . ALA A 1 113 ? 1.639 -11.766 -14.433 1.00 85.31 113 ALA A O 1
ATOM 936 N N . LEU A 1 114 ? 2.564 -12.040 -12.402 1.00 87.12 114 LEU A N 1
ATOM 937 C CA . LEU A 1 114 ? 3.643 -12.923 -12.854 1.00 87.12 114 LEU A CA 1
ATOM 938 C C . LEU A 1 114 ? 3.109 -14.242 -13.422 1.00 87.12 114 LEU A C 1
ATOM 940 O O . LEU A 1 114 ? 3.558 -14.670 -14.482 1.00 87.12 114 LEU A O 1
ATOM 944 N N . LEU A 1 115 ? 2.138 -14.871 -12.754 1.00 88.00 115 LEU A N 1
ATOM 945 C CA . LEU A 1 115 ? 1.524 -16.117 -13.221 1.00 88.00 115 LEU A CA 1
ATOM 946 C C . LEU A 1 115 ? 0.766 -15.92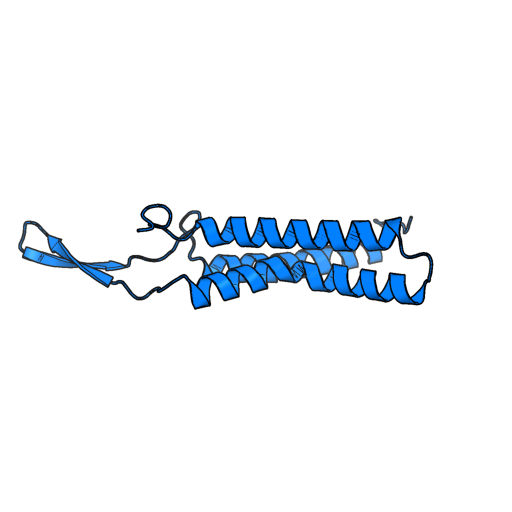0 -14.539 1.00 88.00 115 LEU A C 1
ATOM 948 O O . LEU A 1 115 ? 0.913 -16.725 -15.454 1.00 88.00 115 LEU A O 1
ATOM 952 N N . LEU A 1 116 ? -0.007 -14.839 -14.665 1.00 85.25 116 LEU A N 1
ATOM 953 C CA . LEU A 1 116 ? -0.736 -14.514 -15.894 1.00 85.25 116 LEU A CA 1
ATOM 954 C C . LEU A 1 116 ? 0.212 -14.194 -17.059 1.00 85.25 116 LEU A C 1
ATOM 956 O O . LEU A 1 116 ? -0.044 -14.614 -18.190 1.00 85.25 116 LEU A O 1
ATOM 960 N N . GLY A 1 117 ? 1.322 -13.503 -16.783 1.00 80.56 117 GLY A N 1
ATOM 961 C CA . GLY A 1 117 ? 2.390 -13.279 -17.757 1.00 80.56 117 GLY A CA 1
ATOM 962 C C . GLY A 1 117 ? 3.070 -14.583 -18.184 1.00 80.56 117 GLY A C 1
ATOM 963 O O . GLY A 1 117 ? 3.230 -14.828 -19.377 1.00 80.56 117 GLY A O 1
ATOM 964 N N . ALA A 1 118 ? 3.396 -15.462 -17.232 1.00 77.56 118 ALA A N 1
ATOM 965 C CA . ALA A 1 118 ? 4.022 -16.759 -17.502 1.00 77.56 118 ALA A CA 1
ATOM 966 C C . ALA A 1 118 ? 3.117 -17.709 -18.304 1.00 77.56 118 ALA A C 1
ATOM 968 O O . ALA A 1 118 ? 3.604 -18.477 -19.130 1.00 77.56 118 ALA A O 1
ATOM 969 N N . LEU A 1 119 ? 1.800 -17.637 -18.097 1.00 82.81 119 LEU A N 1
ATOM 970 C CA . LEU A 1 119 ? 0.815 -18.412 -18.855 1.00 82.81 119 LEU A CA 1
ATOM 971 C C . LEU A 1 119 ? 0.568 -17.849 -20.269 1.00 82.81 119 LEU A C 1
ATOM 973 O O . LEU A 1 119 ? -0.149 -18.473 -21.048 1.00 82.81 119 LEU A O 1
ATOM 977 N N . GLY A 1 120 ? 1.138 -16.687 -20.616 1.00 69.62 120 GLY A N 1
ATOM 978 C CA . GLY A 1 120 ? 0.968 -16.044 -21.924 1.00 69.62 120 GLY A CA 1
ATOM 979 C C . GLY A 1 120 ? -0.388 -15.358 -22.118 1.00 69.62 120 GLY A C 1
ATOM 980 O O . GLY A 1 120 ? -0.746 -15.007 -23.242 1.00 69.62 120 GLY A O 1
ATOM 981 N N . TRP A 1 121 ? -1.149 -15.159 -21.037 1.00 66.19 121 TRP A N 1
ATOM 982 C CA . TRP A 1 121 ? -2.467 -14.509 -21.073 1.00 66.19 121 TRP A CA 1
ATOM 983 C C . TRP A 1 121 ? -2.353 -12.986 -21.199 1.00 66.19 121 TRP A C 1
ATOM 985 O O . TRP A 1 121 ? -3.302 -12.323 -21.609 1.00 66.19 121 TRP A O 1
ATOM 995 N N . VAL A 1 122 ? -1.179 -12.436 -20.886 1.00 61.12 122 VAL A N 1
ATOM 996 C CA . VAL A 1 122 ? -0.838 -11.026 -21.070 1.00 61.12 122 VAL A CA 1
ATOM 997 C C . VAL A 1 122 ? 0.285 -10.960 -22.101 1.00 61.12 122 VAL A C 1
ATOM 999 O O . VAL A 1 122 ? 1.427 -11.307 -21.802 1.00 61.12 122 VAL A O 1
ATOM 1002 N N . LYS A 1 123 ? -0.032 -10.557 -23.336 1.00 50.09 123 LYS A N 1
ATOM 1003 C CA . LYS A 1 123 ? 1.001 -10.247 -24.333 1.00 50.09 123 LYS A CA 1
ATOM 1004 C C . LYS A 1 123 ? 1.634 -8.898 -23.975 1.00 50.09 123 LYS A C 1
ATOM 1006 O O . LYS A 1 123 ? 0.877 -7.968 -23.691 1.00 50.09 123 LYS A O 1
ATOM 1011 N N . PRO A 1 124 ? 2.974 -8.769 -23.986 1.00 52.03 124 PRO A N 1
ATOM 1012 C CA . PRO A 1 124 ? 3.591 -7.453 -23.922 1.00 52.03 124 PRO A CA 1
ATOM 1013 C C . PRO A 1 124 ? 3.102 -6.643 -25.131 1.00 52.03 124 PRO A C 1
ATOM 1015 O O . PRO A 1 124 ? 3.144 -7.140 -26.259 1.00 52.03 124 PRO A O 1
ATOM 1018 N N . LEU A 1 125 ? 2.553 -5.458 -24.854 1.00 46.97 125 LEU A N 1
ATOM 1019 C CA . LEU A 1 125 ? 2.194 -4.446 -25.851 1.00 46.97 125 LEU A CA 1
ATOM 1020 C C . LEU A 1 125 ? 3.449 -3.905 -26.540 1.00 46.97 125 LEU A C 1
ATOM 1022 O O . LEU A 1 125 ? 4.453 -3.685 -25.824 1.00 46.97 125 LEU A O 1
#

Secondary structure (DSSP, 8-state):
--GGGSSGGGHHHHHHHHHHHHHHHHHHHHHHH--SHHHHHHHHHHHHHHTTHHHHHHHHHHHHH--TT-EEEEE-TTS-EEEEE---EETTEEHHHHHHHHHHHHHHHHHHHHHHHHTT-S---

Radius of gyration: 20.75 Å; chains: 1; bounding box: 44×40×66 Å

Sequence (125 aa):
MSFIWHRKGYLVPLALLIGVLVELLLFGVSYAFVKVDIVRKIFEIMSVASLFLPALLNHLFTKFFVDDKEVREVKDSDGKIILVKDFSTFFYLRNRLWTRIFFYGVIVTMVCALLLGALGWVKPL

pLDDT: mean 77.03, std 13.56, range [34.03, 93.5]

Foldseek 3Di:
DDPPCLQVLVQLVVLVVVLVVVLVVLVCCLVPPDPDPVVSVVSVVVSLVSLLRSLVSLVVCCVPPWDQPDQDFDQDPVRDTDRDRRARDDPNHGSNVSSVVSVVVSVVVVVVVVVCVVVVVDDDD

Organism: NCBI:txid2932184